Protein AF-A0A7S1E5Q8-F1 (afdb_monomer_lite)

Secondary structure (DSSP, 8-state):
-EEEEETTEEEEETT---TT----EEE----SSHHHHHHHHHHHSSSS---SSGGG--HHHHHHHHHHGGGEEEEES-TT-SSEEEEEEEETT-S--EEEEEETT--EEEE-

Sequence (112 aa):
RWDVKCVGETTALGCMQLNQVSAMTEIKLNLEDDEAWMEMMMGFGDLVPAHPTLAGISHEDWKKAREIRSTFRAFDLDSSCLSGKVALLYCHGASNPQVWFQDLSCKWYFLC

Radius of gyration: 14.54 Å; chains: 1; bounding box: 40×21×37 Å

InterPro domains:
  IPR039231 Tubulin polyglutamylase complex subunit 2 [PTHR31854] (2-112)

Structure (mmCIF, N/CA/C/O backbone):
data_AF-A0A7S1E5Q8-F1
#
_entry.id   AF-A0A7S1E5Q8-F1
#
loop_
_atom_site.group_PDB
_atom_site.id
_atom_site.type_symbol
_atom_site.label_atom_id
_atom_site.label_alt_id
_atom_site.label_comp_id
_atom_site.label_asym_id
_atom_site.label_entity_id
_atom_site.label_seq_id
_atom_site.pdbx_PDB_ins_code
_atom_site.Cartn_x
_atom_site.Cartn_y
_atom_site.Cartn_z
_atom_site.occupancy
_atom_site.B_iso_or_equiv
_atom_site.auth_seq_id
_atom_site.auth_comp_id
_atom_site.auth_asym_id
_atom_site.auth_atom_id
_atom_site.pdbx_PDB_model_num
ATOM 1 N N . ARG A 1 1 ? -22.422 -7.591 7.405 1.00 50.62 1 ARG A N 1
ATOM 2 C CA . ARG A 1 1 ? -21.655 -7.579 6.139 1.00 50.62 1 ARG A CA 1
ATOM 3 C C . ARG A 1 1 ? -21.012 -6.207 6.076 1.00 50.62 1 ARG A C 1
ATOM 5 O O . ARG A 1 1 ? -21.743 -5.243 6.256 1.00 50.62 1 ARG A O 1
ATOM 12 N N . TRP A 1 2 ? -19.686 -6.138 6.024 1.00 54.03 2 TRP A N 1
ATOM 13 C CA . TRP A 1 2 ? -18.974 -4.863 5.970 1.00 54.03 2 TRP A CA 1
ATOM 14 C C . TRP A 1 2 ? -18.746 -4.519 4.506 1.00 54.03 2 TRP A C 1
ATOM 16 O O . TRP A 1 2 ? -18.150 -5.307 3.773 1.00 54.03 2 TRP A O 1
ATOM 26 N N . ASP A 1 3 ? -19.261 -3.368 4.096 1.00 58.84 3 ASP A N 1
ATOM 27 C CA . ASP A 1 3 ? -19.154 -2.871 2.733 1.00 58.84 3 ASP A CA 1
ATOM 28 C C . ASP A 1 3 ? -18.398 -1.538 2.773 1.00 58.84 3 ASP A C 1
ATOM 30 O O . ASP A 1 3 ? -18.757 -0.642 3.541 1.00 58.84 3 ASP A O 1
ATOM 34 N N . VAL A 1 4 ? -17.350 -1.397 1.962 1.00 59.69 4 VAL A N 1
ATOM 35 C CA . VAL A 1 4 ? -16.629 -0.127 1.810 1.00 59.69 4 VAL A CA 1
ATOM 36 C C . VAL A 1 4 ? -17.202 0.617 0.621 1.00 59.69 4 VAL A C 1
ATOM 38 O O . VAL A 1 4 ? -17.285 0.070 -0.478 1.00 59.69 4 VAL A O 1
ATOM 41 N N . LYS A 1 5 ? -17.585 1.877 0.848 1.00 55.72 5 LYS A N 1
ATOM 42 C CA . LYS A 1 5 ? -17.990 2.800 -0.212 1.00 55.72 5 LYS A CA 1
ATOM 43 C C . LYS A 1 5 ? -16.808 3.675 -0.597 1.00 55.72 5 LYS A C 1
ATOM 45 O O . LYS A 1 5 ? -16.369 4.488 0.210 1.00 55.72 5 LYS A O 1
ATOM 50 N N . CYS A 1 6 ? -16.319 3.539 -1.823 1.00 51.66 6 CYS A N 1
ATOM 51 C CA . CYS A 1 6 ? -15.249 4.377 -2.352 1.00 51.66 6 CYS A CA 1
ATOM 52 C C . CYS A 1 6 ? -15.617 4.837 -3.764 1.00 51.66 6 CYS A C 1
ATOM 54 O O . CYS A 1 6 ? -15.950 4.018 -4.611 1.00 51.66 6 CYS A O 1
ATOM 56 N N . VAL A 1 7 ? -15.595 6.152 -4.011 1.00 64.62 7 VAL A N 1
ATOM 57 C CA . VAL A 1 7 ? -15.840 6.751 -5.344 1.00 64.62 7 VAL A CA 1
ATOM 58 C C . VAL A 1 7 ? -17.152 6.269 -6.005 1.00 64.62 7 VAL A C 1
ATOM 60 O O . VAL A 1 7 ? -17.234 6.065 -7.207 1.00 64.62 7 VAL A O 1
ATOM 63 N N . GLY A 1 8 ? -18.209 6.074 -5.211 1.00 70.00 8 GLY A N 1
ATOM 64 C CA . GLY A 1 8 ? -19.516 5.616 -5.707 1.00 70.00 8 GLY A CA 1
ATOM 65 C C . GLY A 1 8 ? -19.639 4.103 -5.918 1.00 70.00 8 GLY A C 1
ATOM 66 O O . GLY A 1 8 ? -20.746 3.615 -6.137 1.00 70.00 8 GLY A O 1
ATOM 67 N N . GLU A 1 9 ? -18.553 3.349 -5.770 1.00 61.00 9 GLU A N 1
ATOM 68 C CA . GLU A 1 9 ? -18.558 1.888 -5.784 1.00 61.00 9 GLU A CA 1
ATOM 69 C C . GLU A 1 9 ? -18.681 1.334 -4.363 1.00 61.00 9 GLU A C 1
ATOM 71 O O . GLU A 1 9 ? -18.231 1.948 -3.392 1.00 61.00 9 GLU A O 1
ATOM 76 N N . THR A 1 10 ? -19.330 0.176 -4.229 1.00 58.25 10 THR A N 1
ATOM 77 C CA . THR A 1 10 ? -19.479 -0.537 -2.953 1.00 58.25 10 THR A CA 1
ATOM 78 C C . THR A 1 10 ? -18.834 -1.911 -3.077 1.00 58.25 10 THR A C 1
ATOM 80 O O . THR A 1 10 ? -19.318 -2.748 -3.837 1.00 58.25 10 THR A O 1
ATOM 83 N N . THR A 1 11 ? -17.775 -2.152 -2.308 1.00 59.28 11 THR A N 1
ATOM 84 C CA . THR A 1 11 ? -17.045 -3.425 -2.303 1.00 59.28 11 THR A CA 1
ATOM 85 C C . THR A 1 11 ? -17.289 -4.148 -0.987 1.00 59.28 11 THR A C 1
ATOM 87 O O . THR A 1 11 ? -17.033 -3.602 0.088 1.00 59.28 11 THR A O 1
ATOM 90 N N . ALA A 1 12 ? -17.784 -5.384 -1.065 1.00 58.38 12 ALA A N 1
ATOM 91 C CA . ALA A 1 12 ? -17.968 -6.226 0.109 1.00 58.38 12 ALA A CA 1
ATOM 92 C C . ALA A 1 12 ? -16.606 -6.735 0.595 1.00 58.38 12 ALA A C 1
ATOM 94 O O . ALA A 1 12 ? -15.953 -7.522 -0.091 1.00 58.38 12 ALA A O 1
ATOM 95 N N . LEU A 1 13 ? -16.200 -6.333 1.796 1.00 58.94 13 LEU A N 1
ATOM 96 C CA . LEU A 1 13 ? -15.036 -6.906 2.463 1.00 58.94 13 LEU A CA 1
ATOM 97 C C . LEU A 1 13 ? -15.488 -8.192 3.164 1.00 58.94 13 LEU A C 1
ATOM 99 O O . LEU A 1 13 ? -15.981 -8.185 4.296 1.00 58.94 13 LEU A O 1
ATOM 103 N N . GLY A 1 14 ? -15.418 -9.308 2.436 1.00 46.72 14 GLY A N 1
ATOM 104 C CA . GLY A 1 14 ? -15.752 -10.631 2.960 1.00 46.72 14 GLY A CA 1
ATOM 105 C C . GLY A 1 14 ? -14.943 -10.964 4.219 1.00 46.72 14 GLY A C 1
ATOM 106 O O . GLY A 1 14 ? -13.739 -10.750 4.263 1.00 46.72 14 GLY A O 1
ATOM 107 N N . CYS A 1 15 ? -15.618 -11.493 5.244 1.00 46.75 15 CYS A N 1
ATOM 108 C CA . CYS A 1 15 ? -15.027 -12.076 6.458 1.00 46.75 15 CYS A CA 1
ATOM 109 C C . CYS A 1 15 ? -14.159 -11.172 7.359 1.00 46.75 15 CYS A C 1
ATOM 111 O O . CYS A 1 15 ? -13.424 -11.697 8.193 1.00 46.75 15 CYS A O 1
ATOM 113 N N . MET A 1 16 ? -14.304 -9.842 7.327 1.00 52.22 16 MET A N 1
ATOM 114 C CA . MET A 1 16 ? -13.769 -8.996 8.408 1.00 52.22 16 MET A CA 1
ATOM 115 C C . MET A 1 16 ? -14.657 -9.066 9.657 1.00 52.22 16 MET A C 1
ATOM 117 O O . MET A 1 16 ? -15.371 -8.134 10.018 1.00 52.22 16 MET A O 1
ATOM 121 N N . GLN A 1 17 ? -14.629 -10.216 10.319 1.00 47.94 17 GLN A N 1
ATOM 122 C CA . GLN A 1 17 ? -15.033 -10.369 11.714 1.00 47.94 17 GLN A CA 1
ATOM 123 C C . GLN A 1 17 ? -13.783 -10.259 12.606 1.00 47.94 17 GLN A C 1
ATOM 125 O O . GLN A 1 17 ? -13.640 -10.969 13.595 1.00 47.94 17 GLN A O 1
ATOM 130 N N . LEU A 1 18 ? -12.839 -9.396 12.212 1.00 49.84 18 LEU A N 1
ATOM 131 C CA . LEU A 1 18 ? -11.642 -9.088 12.981 1.00 49.84 18 LEU A CA 1
ATOM 132 C C . LEU A 1 18 ? -12.052 -8.146 14.115 1.00 49.84 18 LEU A C 1
ATOM 134 O O . LEU A 1 18 ? -12.479 -7.018 13.883 1.00 49.84 18 LEU A O 1
ATOM 138 N N . ASN A 1 19 ? -12.026 -8.691 15.330 1.00 47.19 19 ASN A N 1
ATOM 139 C CA . ASN A 1 19 ? -12.001 -8.027 16.633 1.00 47.19 19 ASN A CA 1
ATOM 140 C C . ASN A 1 19 ? -12.219 -6.504 16.620 1.00 47.19 19 ASN A C 1
ATOM 142 O O . ASN A 1 19 ? -11.271 -5.739 16.733 1.00 47.19 19 ASN A O 1
ATOM 146 N N . GLN A 1 20 ? -13.481 -6.072 16.588 1.00 50.19 20 GLN A N 1
ATOM 147 C CA . GLN A 1 20 ? -13.851 -4.677 16.850 1.00 50.19 20 GLN A CA 1
ATOM 148 C C . GLN A 1 20 ? -13.356 -3.634 15.832 1.00 50.19 20 GLN A C 1
ATOM 150 O O . GLN A 1 20 ? -13.252 -2.464 16.195 1.00 50.19 20 GLN A O 1
ATOM 155 N N . VAL A 1 21 ? -13.144 -3.985 14.556 1.00 55.22 21 VAL A N 1
ATOM 156 C CA . VAL A 1 21 ? -13.061 -2.966 13.487 1.00 55.22 21 VAL A CA 1
ATOM 157 C C . VAL A 1 21 ? -14.441 -2.303 13.347 1.00 55.22 21 VAL A C 1
ATOM 159 O O . VAL A 1 21 ? -15.246 -2.662 12.495 1.00 55.22 21 VAL A O 1
ATOM 162 N N . SER A 1 22 ? -14.777 -1.389 14.259 1.00 50.03 22 SER A N 1
ATOM 163 C CA . SER A 1 22 ? -16.079 -0.718 14.327 1.00 50.03 22 SER A CA 1
ATOM 164 C C . SER A 1 22 ? -16.174 0.449 13.348 1.00 50.03 22 SER A C 1
ATOM 166 O O . SER A 1 22 ? -17.276 0.885 13.022 1.00 50.03 22 SER A O 1
ATOM 168 N N . ALA A 1 23 ? -15.028 0.948 12.878 1.00 59.75 23 ALA A N 1
ATOM 169 C CA . ALA A 1 23 ? -14.925 1.985 11.866 1.00 59.75 23 ALA A CA 1
ATOM 170 C C . ALA A 1 23 ? -13.564 1.887 11.166 1.00 59.75 23 ALA A C 1
ATOM 172 O O . ALA A 1 23 ? -12.530 2.170 11.765 1.00 59.75 23 ALA A O 1
ATOM 173 N N . MET A 1 24 ? -13.565 1.512 9.888 1.00 72.19 24 MET A N 1
ATOM 174 C CA . MET A 1 24 ? -12.389 1.704 9.044 1.00 72.19 24 MET A CA 1
ATOM 175 C C . MET A 1 24 ? -12.253 3.191 8.739 1.00 72.19 24 MET A C 1
ATOM 177 O O . MET A 1 24 ? -13.181 3.799 8.203 1.00 72.19 24 MET A O 1
ATOM 181 N N . THR A 1 25 ? -11.105 3.771 9.066 1.00 83.00 25 THR A N 1
ATOM 182 C CA . THR A 1 25 ? -10.800 5.159 8.713 1.00 83.00 25 THR A CA 1
ATOM 183 C C . THR A 1 25 ? -9.797 5.153 7.576 1.00 83.00 25 THR A C 1
ATOM 185 O O . THR A 1 25 ? -8.749 4.515 7.679 1.00 83.00 25 THR A O 1
ATOM 188 N N . GLU A 1 26 ? -10.122 5.844 6.485 1.00 86.25 26 GLU A N 1
ATOM 189 C CA . GLU A 1 26 ? -9.164 6.044 5.402 1.00 86.25 26 GLU A CA 1
ATOM 190 C C . GLU A 1 26 ? -7.977 6.864 5.919 1.00 86.25 26 GLU A C 1
ATOM 192 O O . GLU A 1 26 ? -8.145 7.916 6.542 1.00 86.25 26 GLU A O 1
ATOM 197 N N . ILE A 1 27 ? -6.770 6.377 5.658 1.00 87.31 27 ILE A N 1
ATOM 198 C CA . ILE A 1 27 ? -5.518 7.041 5.997 1.00 87.31 27 ILE A CA 1
ATOM 199 C C . ILE A 1 27 ? -4.770 7.400 4.720 1.00 87.31 27 ILE A C 1
ATOM 201 O O . ILE A 1 27 ? -4.814 6.690 3.713 1.00 87.31 27 ILE A O 1
ATOM 205 N N . LYS A 1 28 ? -4.034 8.511 4.763 1.00 84.31 28 LYS A N 1
ATOM 206 C CA . LYS A 1 28 ? -3.097 8.833 3.690 1.00 84.31 28 LYS A CA 1
ATOM 207 C C . LYS A 1 28 ? -1.923 7.866 3.760 1.00 84.31 28 LYS A C 1
ATOM 209 O O . LYS A 1 28 ? -1.293 7.748 4.809 1.00 84.31 28 LYS A O 1
ATOM 214 N N . LEU A 1 29 ? -1.608 7.228 2.635 1.00 81.12 29 LEU A N 1
ATOM 215 C CA . LEU A 1 29 ? -0.361 6.489 2.484 1.00 81.12 29 LEU A CA 1
ATOM 216 C C . LEU A 1 29 ? 0.802 7.470 2.591 1.00 81.12 29 LEU A C 1
ATOM 218 O O . LEU A 1 29 ? 1.015 8.298 1.702 1.00 81.12 29 LEU A O 1
ATOM 222 N N . ASN A 1 30 ? 1.534 7.384 3.697 1.00 75.62 30 ASN A N 1
ATOM 223 C CA . ASN A 1 30 ? 2.811 8.056 3.814 1.00 75.62 30 ASN A CA 1
ATOM 224 C C . ASN A 1 30 ? 3.865 7.144 3.189 1.00 75.62 30 ASN A C 1
ATOM 226 O O . ASN A 1 30 ? 4.089 6.038 3.675 1.00 75.62 30 ASN A O 1
ATOM 230 N N . LEU A 1 31 ? 4.444 7.578 2.080 1.00 72.44 31 LEU A N 1
ATOM 231 C CA . LEU A 1 31 ? 5.519 6.870 1.394 1.00 72.44 31 LEU A CA 1
ATOM 232 C C . LEU A 1 31 ? 6.647 7.881 1.283 1.00 72.44 31 LEU A C 1
ATOM 234 O O . LEU A 1 31 ? 6.439 8.945 0.687 1.00 72.44 31 LEU A O 1
ATOM 238 N N . GLU A 1 32 ? 7.771 7.569 1.923 1.00 69.50 32 GLU A N 1
ATOM 239 C CA . GLU A 1 32 ? 8.895 8.4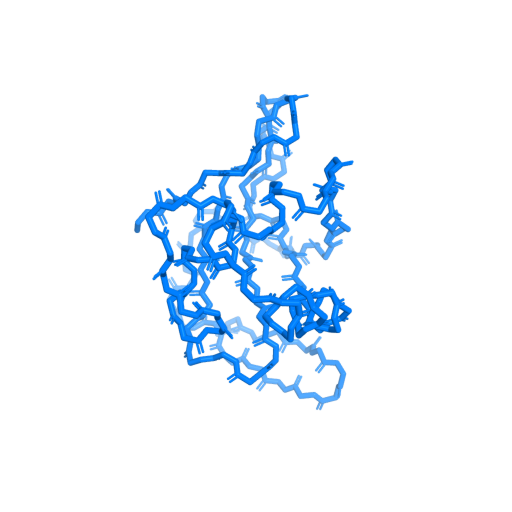95 2.084 1.00 69.50 32 GLU A CA 1
ATOM 240 C C . GLU A 1 32 ? 9.499 8.892 0.736 1.00 69.50 32 GLU A C 1
ATOM 242 O O . GLU A 1 32 ? 9.850 10.056 0.540 1.00 69.50 32 GLU A O 1
ATOM 247 N N . ASP A 1 33 ? 9.533 7.958 -0.217 1.00 82.12 33 ASP A N 1
ATOM 248 C CA . ASP A 1 33 ? 10.072 8.172 -1.552 1.00 82.12 33 ASP A CA 1
ATOM 249 C C . ASP A 1 33 ? 9.437 7.244 -2.607 1.00 82.12 33 ASP A C 1
ATOM 251 O O . ASP A 1 33 ? 8.525 6.450 -2.342 1.00 82.12 33 ASP A O 1
ATOM 255 N N . ASP A 1 34 ? 9.888 7.418 -3.848 1.00 86.00 34 ASP A N 1
ATOM 256 C CA . ASP A 1 34 ? 9.462 6.627 -4.998 1.00 86.00 34 ASP A CA 1
ATOM 257 C C . ASP A 1 34 ? 9.998 5.177 -4.942 1.00 86.00 34 ASP A C 1
ATOM 259 O O . ASP A 1 34 ? 9.336 4.270 -5.446 1.00 86.00 34 ASP A O 1
ATOM 263 N N . GLU A 1 35 ? 11.148 4.926 -4.310 1.00 87.69 35 GLU A N 1
ATOM 264 C CA . GLU A 1 35 ? 11.761 3.593 -4.200 1.00 87.69 35 GLU A CA 1
ATOM 265 C C . GLU A 1 35 ? 10.943 2.670 -3.299 1.00 87.69 35 GLU A C 1
ATOM 267 O O . GLU A 1 35 ? 10.517 1.605 -3.749 1.00 87.69 35 GLU A O 1
ATOM 272 N N . ALA A 1 36 ? 10.608 3.115 -2.089 1.00 84.06 36 ALA A N 1
ATOM 273 C CA . ALA A 1 36 ? 9.744 2.384 -1.165 1.00 84.06 36 ALA A CA 1
ATOM 274 C C . ALA A 1 36 ? 8.364 2.099 -1.780 1.00 84.06 36 ALA A C 1
ATOM 276 O O . ALA A 1 36 ? 7.779 1.031 -1.586 1.00 84.06 36 ALA A O 1
ATOM 277 N N . TRP A 1 37 ? 7.841 3.047 -2.564 1.00 86.19 37 TRP A N 1
ATOM 278 C CA . TRP A 1 37 ? 6.604 2.853 -3.315 1.00 86.19 37 TRP A CA 1
ATOM 279 C C . TRP A 1 37 ? 6.730 1.750 -4.372 1.00 86.19 37 TRP A C 1
ATOM 281 O O . TRP A 1 37 ? 5.847 0.900 -4.489 1.00 86.19 37 TRP A O 1
ATOM 291 N N . MET A 1 38 ? 7.823 1.743 -5.132 1.00 87.75 38 MET A N 1
ATOM 292 C CA . MET A 1 38 ? 8.075 0.735 -6.156 1.00 87.75 38 MET A CA 1
ATOM 293 C C . MET A 1 38 ? 8.267 -0.660 -5.554 1.00 87.75 38 MET A C 1
ATOM 295 O O . MET A 1 38 ? 7.712 -1.632 -6.066 1.00 87.75 38 MET A O 1
ATOM 299 N N . GLU A 1 39 ? 8.988 -0.767 -4.437 1.00 85.62 39 GLU A N 1
ATOM 300 C CA . GLU A 1 39 ? 9.134 -2.020 -3.690 1.00 85.62 39 GLU A CA 1
ATOM 301 C C . GLU A 1 39 ? 7.781 -2.569 -3.238 1.00 85.62 39 GLU A C 1
ATOM 303 O O . GLU A 1 39 ? 7.472 -3.741 -3.474 1.00 85.62 39 GLU A O 1
ATOM 308 N N . MET A 1 40 ? 6.928 -1.707 -2.679 1.00 83.94 40 MET A N 1
ATOM 309 C CA . MET A 1 40 ? 5.562 -2.082 -2.324 1.00 83.94 40 MET A CA 1
ATOM 310 C C . MET A 1 40 ? 4.783 -2.563 -3.555 1.00 83.94 40 MET A C 1
ATOM 312 O O . MET A 1 40 ? 4.078 -3.568 -3.489 1.00 83.94 40 MET A O 1
ATOM 316 N N . MET A 1 41 ? 4.940 -1.892 -4.701 1.00 84.31 41 MET A N 1
ATOM 317 C CA . MET A 1 41 ? 4.235 -2.249 -5.932 1.00 84.31 41 MET A CA 1
ATOM 318 C C . MET A 1 41 ? 4.635 -3.600 -6.509 1.00 84.31 41 MET A C 1
ATOM 320 O O . MET A 1 41 ? 3.764 -4.340 -6.971 1.00 84.31 41 MET A O 1
ATOM 324 N N . MET A 1 42 ? 5.915 -3.953 -6.430 1.00 81.94 42 MET A N 1
ATOM 325 C CA . MET A 1 42 ? 6.385 -5.287 -6.799 1.00 81.94 42 MET A CA 1
ATOM 326 C C . MET A 1 42 ? 5.791 -6.370 -5.885 1.00 81.94 42 MET A C 1
ATOM 328 O O . MET A 1 42 ? 5.522 -7.475 -6.349 1.00 81.94 42 MET A O 1
ATOM 332 N N . GLY A 1 43 ? 5.503 -6.044 -4.618 1.00 77.31 43 GLY A N 1
ATOM 333 C CA . GLY A 1 43 ? 4.787 -6.925 -3.688 1.00 77.31 43 GLY A CA 1
ATOM 334 C C . GLY A 1 43 ? 3.321 -7.188 -4.064 1.00 77.31 43 GLY A C 1
ATOM 335 O O . GLY A 1 43 ? 2.778 -8.239 -3.725 1.00 77.31 43 GLY A O 1
ATOM 336 N N . PHE A 1 44 ? 2.681 -6.282 -4.814 1.00 76.31 44 PHE A N 1
ATOM 337 C CA . PHE A 1 44 ? 1.327 -6.498 -5.338 1.00 76.31 44 PHE A CA 1
ATOM 338 C C . PHE A 1 44 ? 1.288 -7.450 -6.542 1.00 76.31 44 PHE A C 1
ATOM 340 O O . PHE A 1 44 ? 0.225 -8.001 -6.815 1.00 76.31 44 PHE A O 1
ATOM 347 N N . GLY A 1 45 ? 2.412 -7.661 -7.243 1.00 69.56 45 GLY A N 1
ATOM 348 C CA . GLY A 1 45 ? 2.604 -8.643 -8.325 1.00 69.56 45 GLY A CA 1
ATOM 349 C C . GLY A 1 45 ? 1.841 -8.374 -9.632 1.00 69.56 45 GLY A C 1
ATOM 350 O O . GLY A 1 45 ? 2.400 -8.518 -10.716 1.00 69.56 45 GLY A O 1
ATOM 351 N N . ASP A 1 46 ? 0.587 -7.933 -9.537 1.00 75.25 46 ASP A N 1
ATOM 352 C CA . ASP A 1 46 ? -0.326 -7.728 -10.667 1.00 75.25 46 ASP A CA 1
ATOM 353 C C . ASP A 1 46 ? -0.211 -6.314 -11.273 1.00 75.25 46 ASP A C 1
ATOM 355 O O . ASP A 1 46 ? -0.644 -6.061 -12.399 1.00 75.25 46 ASP A O 1
ATOM 359 N N . LEU A 1 47 ? 0.355 -5.361 -10.524 1.00 78.50 47 LEU A N 1
ATOM 360 C CA . LEU A 1 47 ? 0.351 -3.938 -10.884 1.00 78.50 47 LEU A CA 1
ATOM 361 C C . LEU A 1 47 ? 1.641 -3.504 -11.586 1.00 78.50 47 LEU A C 1
ATOM 363 O O . LEU A 1 47 ? 1.590 -2.796 -12.602 1.00 78.50 47 LEU A O 1
ATOM 367 N N . VAL A 1 48 ? 2.781 -3.973 -11.083 1.00 81.50 48 VAL A N 1
ATOM 368 C CA . VAL A 1 48 ? 4.110 -3.797 -11.674 1.00 81.50 48 VAL A CA 1
ATOM 369 C C . VAL A 1 48 ? 4.814 -5.157 -11.646 1.00 81.50 48 VAL A C 1
ATOM 371 O O . VAL A 1 48 ? 4.746 -5.830 -10.615 1.00 81.50 48 VAL A O 1
ATOM 374 N N . PRO A 1 49 ? 5.470 -5.586 -12.741 1.00 81.31 49 PRO A N 1
ATOM 375 C CA . PRO A 1 49 ? 6.239 -6.825 -12.747 1.00 81.31 49 PRO A CA 1
ATOM 376 C C . PRO A 1 49 ? 7.294 -6.837 -11.638 1.00 81.31 49 PRO A C 1
ATOM 378 O O . PRO A 1 49 ? 7.919 -5.816 -11.355 1.00 81.31 49 PRO A O 1
ATOM 381 N N . ALA A 1 50 ? 7.529 -8.002 -11.038 1.00 81.62 50 ALA A N 1
ATOM 382 C CA . ALA A 1 50 ? 8.617 -8.159 -10.085 1.00 81.62 50 ALA A CA 1
ATOM 383 C C . ALA A 1 50 ? 9.971 -7.972 -10.788 1.00 81.62 50 ALA A C 1
ATOM 385 O O . ALA A 1 50 ? 10.264 -8.646 -11.779 1.00 81.62 50 ALA A O 1
ATOM 386 N N . HIS A 1 51 ? 10.809 -7.091 -10.244 1.00 81.88 51 HIS A N 1
ATOM 387 C CA . HIS A 1 51 ? 12.183 -6.882 -10.691 1.00 81.88 51 HIS A CA 1
ATOM 388 C C . HIS A 1 51 ? 13.162 -7.308 -9.589 1.00 81.88 51 HIS A C 1
ATOM 390 O O . HIS A 1 51 ? 12.881 -7.111 -8.409 1.00 81.88 51 HIS A O 1
ATOM 396 N N . PRO A 1 52 ? 14.325 -7.888 -9.937 1.00 82.25 52 PRO A N 1
ATOM 397 C CA . PRO A 1 52 ? 15.301 -8.335 -8.943 1.00 82.25 52 PRO A CA 1
ATOM 398 C C . PRO A 1 52 ? 15.996 -7.171 -8.223 1.00 82.25 52 PRO A C 1
ATOM 400 O O . PRO A 1 52 ? 16.477 -7.344 -7.106 1.00 82.25 52 PRO A O 1
ATOM 403 N N . THR A 1 53 ? 16.080 -6.000 -8.861 1.00 86.00 53 THR A N 1
ATOM 404 C CA . THR A 1 53 ? 16.641 -4.769 -8.292 1.00 86.00 53 THR A CA 1
ATOM 405 C C . THR A 1 53 ? 15.924 -3.548 -8.868 1.00 86.00 53 THR A C 1
ATOM 407 O O . THR A 1 53 ? 15.421 -3.591 -9.992 1.00 86.00 53 THR A O 1
ATOM 410 N N . LEU A 1 54 ? 15.949 -2.425 -8.141 1.00 86.12 54 LEU A N 1
ATOM 411 C CA . LEU A 1 54 ? 15.380 -1.152 -8.606 1.00 86.12 54 LEU A CA 1
ATOM 412 C C . LEU A 1 54 ? 16.046 -0.622 -9.890 1.00 86.12 54 LEU A C 1
ATOM 414 O O . LEU A 1 54 ? 15.399 0.027 -10.707 1.00 86.12 54 LEU A O 1
ATOM 418 N N . ALA A 1 55 ? 17.328 -0.9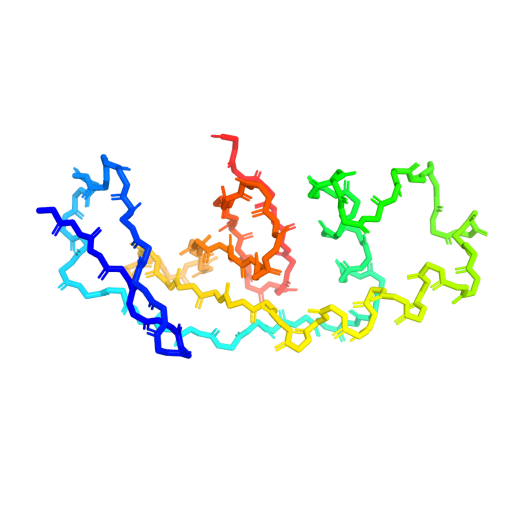38 -10.103 1.00 88.25 55 ALA A N 1
ATOM 419 C CA . ALA A 1 55 ? 18.078 -0.517 -11.288 1.00 88.25 55 ALA A CA 1
ATOM 420 C C . ALA A 1 55 ? 17.606 -1.196 -12.589 1.00 88.25 55 ALA A C 1
ATOM 422 O O . ALA A 1 55 ? 17.895 -0.696 -13.674 1.00 88.25 55 ALA A O 1
ATOM 423 N N . GLY A 1 56 ? 16.903 -2.330 -12.491 1.00 86.31 56 GLY A N 1
ATOM 424 C CA . GLY A 1 56 ? 16.343 -3.044 -13.643 1.00 86.31 56 GLY A CA 1
ATOM 425 C C . GLY A 1 56 ? 14.998 -2.499 -14.128 1.00 86.31 56 GLY A C 1
ATOM 426 O O . GLY A 1 56 ? 14.494 -2.954 -15.153 1.00 86.31 56 GLY A O 1
ATOM 427 N N . ILE A 1 57 ? 14.416 -1.540 -13.406 1.00 88.94 57 ILE A N 1
ATOM 428 C CA . ILE A 1 57 ? 13.053 -1.067 -13.642 1.00 88.94 57 ILE A CA 1
ATOM 429 C C . ILE A 1 57 ? 13.038 -0.045 -14.778 1.00 88.94 57 ILE A C 1
ATOM 431 O O . ILE A 1 57 ? 13.773 0.946 -14.760 1.00 88.94 57 ILE A O 1
ATOM 435 N N . SER A 1 58 ? 12.172 -0.279 -15.765 1.00 90.81 58 SER A N 1
ATOM 436 C CA . SER A 1 58 ? 12.023 0.608 -16.919 1.00 90.81 58 SER A CA 1
ATOM 437 C C . SER A 1 58 ? 11.471 1.982 -16.518 1.00 90.81 58 SER A C 1
ATOM 439 O O . SER A 1 58 ? 10.778 2.134 -15.508 1.00 90.81 58 SER A O 1
ATOM 441 N N . HIS A 1 59 ? 11.748 3.010 -17.323 1.00 90.81 59 HIS A N 1
ATOM 442 C CA . HIS A 1 59 ? 11.182 4.342 -17.088 1.00 90.81 59 HIS A CA 1
ATOM 443 C C . HIS A 1 59 ? 9.646 4.325 -17.172 1.00 90.81 59 HIS A C 1
ATOM 445 O O . HIS A 1 59 ? 8.961 5.033 -16.431 1.00 90.81 59 HIS A O 1
ATOM 451 N N . GLU A 1 60 ? 9.105 3.487 -18.052 1.00 90.62 60 GLU A N 1
ATOM 452 C CA . GLU A 1 60 ? 7.678 3.252 -18.225 1.00 90.62 60 GLU A CA 1
ATOM 453 C C . GLU A 1 60 ? 7.043 2.651 -16.965 1.00 90.62 60 GLU A C 1
ATOM 455 O O . GLU A 1 60 ? 6.001 3.141 -16.528 1.00 90.62 60 GLU A O 1
ATOM 460 N N . ASP A 1 61 ? 7.684 1.662 -16.334 1.00 89.31 61 ASP A N 1
ATOM 461 C CA . ASP A 1 61 ? 7.208 1.070 -15.076 1.00 89.31 61 ASP A CA 1
ATOM 462 C C . ASP A 1 61 ? 7.227 2.096 -13.937 1.00 89.31 61 ASP A C 1
ATOM 464 O O . ASP A 1 61 ? 6.255 2.216 -13.190 1.00 89.31 61 ASP A O 1
ATOM 468 N N . TRP A 1 62 ? 8.286 2.908 -13.845 1.00 89.56 62 TRP A N 1
ATOM 469 C CA . TRP A 1 62 ? 8.368 4.028 -12.901 1.00 89.56 62 TRP A CA 1
ATOM 470 C C . TRP A 1 62 ? 7.228 5.026 -13.076 1.00 89.56 62 TRP A C 1
ATOM 472 O O . TRP A 1 62 ? 6.610 5.467 -12.103 1.00 89.56 62 TRP A O 1
ATOM 482 N N . LYS A 1 63 ? 6.937 5.395 -14.323 1.00 90.12 63 LYS A N 1
ATOM 483 C CA . LYS A 1 63 ? 5.832 6.296 -14.642 1.00 90.12 63 LYS A CA 1
ATOM 484 C C . LYS A 1 63 ? 4.487 5.674 -14.258 1.00 90.12 63 LYS A C 1
ATOM 486 O O . LYS A 1 63 ? 3.699 6.328 -13.577 1.00 90.12 63 LYS A O 1
ATOM 491 N N . LYS A 1 64 ? 4.261 4.409 -14.618 1.00 87.25 64 LYS A N 1
ATOM 492 C CA . LYS A 1 64 ? 3.038 3.665 -14.290 1.00 87.25 64 LYS A CA 1
ATOM 493 C C . LYS A 1 64 ? 2.822 3.576 -12.779 1.00 87.25 64 LYS A C 1
ATOM 495 O O . LYS A 1 64 ? 1.726 3.860 -12.302 1.00 87.25 64 LYS A O 1
ATOM 500 N N . ALA A 1 65 ? 3.865 3.254 -12.015 1.00 87.25 65 ALA A N 1
ATOM 501 C CA . ALA A 1 65 ? 3.796 3.205 -10.559 1.00 87.25 65 ALA A CA 1
ATOM 502 C C . ALA A 1 65 ? 3.358 4.559 -9.975 1.00 87.25 65 ALA A C 1
ATOM 504 O O . ALA A 1 65 ? 2.479 4.600 -9.114 1.00 87.25 65 ALA A O 1
ATOM 505 N N . ARG A 1 66 ? 3.909 5.681 -10.457 1.00 88.31 66 ARG A N 1
ATOM 506 C CA . ARG A 1 66 ? 3.516 7.026 -9.991 1.00 88.31 66 ARG A CA 1
ATOM 507 C C . ARG A 1 66 ? 2.057 7.359 -10.296 1.00 88.31 66 ARG A C 1
ATOM 509 O O . ARG A 1 66 ? 1.389 7.955 -9.457 1.00 88.31 66 ARG A O 1
ATOM 516 N N . GLU A 1 67 ? 1.556 6.974 -11.466 1.00 86.81 67 GLU A N 1
ATOM 517 C CA . GLU A 1 67 ? 0.156 7.199 -11.851 1.00 86.81 67 GLU A CA 1
ATOM 518 C C . GLU A 1 67 ? -0.807 6.405 -10.949 1.00 86.81 67 GLU A C 1
ATOM 520 O O . GLU A 1 67 ? -1.775 6.963 -10.418 1.00 86.81 67 GLU A O 1
ATOM 525 N N . ILE A 1 68 ? -0.476 5.136 -10.681 1.00 85.00 68 ILE A N 1
ATOM 526 C CA . ILE A 1 68 ? -1.233 4.234 -9.796 1.00 85.00 68 ILE A CA 1
ATOM 527 C C . ILE A 1 68 ? -1.270 4.746 -8.348 1.00 85.00 68 ILE A C 1
ATOM 529 O O . ILE A 1 68 ? -2.234 4.506 -7.623 1.00 85.00 68 ILE A O 1
ATOM 533 N N . ARG A 1 69 ? -0.274 5.518 -7.901 1.00 86.12 69 ARG A N 1
ATOM 534 C CA . ARG A 1 69 ? -0.230 6.049 -6.525 1.00 86.12 69 ARG A CA 1
ATOM 535 C C . ARG A 1 69 ? -1.500 6.803 -6.131 1.00 86.12 69 ARG A C 1
ATOM 537 O O . ARG A 1 69 ? -1.938 6.724 -4.987 1.00 86.12 69 ARG A O 1
ATOM 544 N N . SER A 1 70 ? -2.128 7.495 -7.081 1.00 82.56 70 SER A N 1
ATOM 545 C CA . SER A 1 70 ? -3.371 8.246 -6.857 1.00 82.56 70 SER A CA 1
ATOM 546 C C . SER A 1 70 ? -4.626 7.370 -6.704 1.00 82.56 70 SER A C 1
ATOM 548 O O . SER A 1 70 ? -5.634 7.815 -6.139 1.00 82.56 70 SER A O 1
ATOM 550 N N . THR A 1 71 ? -4.578 6.120 -7.170 1.00 84.56 71 THR A N 1
ATOM 551 C CA . THR A 1 71 ? -5.700 5.168 -7.141 1.00 84.56 71 THR A CA 1
ATOM 552 C C . THR A 1 71 ? -5.663 4.246 -5.927 1.00 84.56 71 THR A C 1
ATOM 554 O O . THR A 1 71 ? -6.637 3.538 -5.668 1.00 84.56 71 THR A O 1
ATOM 557 N N . PHE A 1 72 ? -4.573 4.275 -5.160 1.00 85.81 72 PHE A N 1
ATOM 558 C CA . PHE A 1 72 ? -4.452 3.541 -3.910 1.00 85.81 72 PHE A CA 1
ATOM 559 C C . PHE A 1 72 ? -5.235 4.192 -2.774 1.00 85.81 72 PHE A C 1
ATOM 561 O O . PHE A 1 72 ? -5.314 5.416 -2.638 1.00 85.81 72 PHE A O 1
ATOM 568 N N . ARG A 1 73 ? -5.806 3.344 -1.930 1.00 85.94 73 ARG A N 1
ATOM 569 C CA . ARG A 1 73 ? -6.519 3.688 -0.707 1.00 85.94 73 ARG A CA 1
ATOM 570 C C . ARG A 1 73 ? -5.990 2.800 0.404 1.00 85.94 73 ARG A C 1
ATOM 572 O O . ARG A 1 73 ? -5.758 1.613 0.186 1.00 85.94 73 ARG A O 1
ATOM 579 N N . ALA A 1 74 ? -5.796 3.378 1.579 1.00 88.75 74 ALA A N 1
ATOM 580 C CA . ALA A 1 74 ? -5.383 2.649 2.764 1.00 88.75 74 ALA A CA 1
ATOM 581 C C . ALA A 1 74 ? -6.390 2.903 3.877 1.00 88.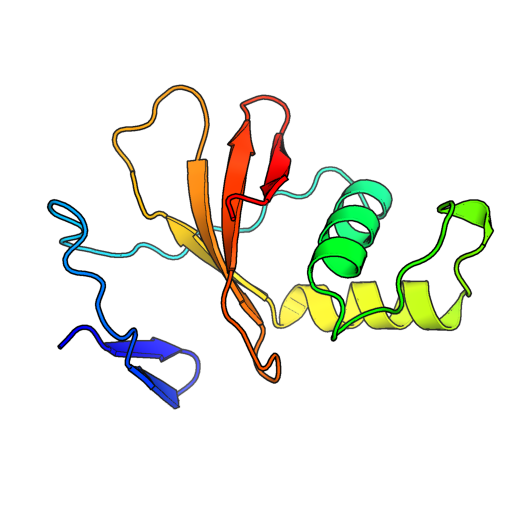75 74 ALA A C 1
ATOM 583 O O . ALA A 1 74 ? -6.825 4.035 4.077 1.00 88.75 74 ALA A O 1
ATOM 584 N N . PHE A 1 75 ? -6.758 1.854 4.597 1.00 87.25 75 PHE A N 1
ATOM 585 C CA . PHE A 1 75 ? -7.700 1.928 5.705 1.00 87.25 75 PHE A CA 1
ATOM 586 C C . PHE A 1 75 ? -7.044 1.361 6.950 1.00 87.25 75 PHE A C 1
ATOM 588 O O . PHE A 1 75 ? -6.581 0.225 6.919 1.00 87.25 75 PHE A O 1
ATOM 595 N N . ASP A 1 76 ? -7.014 2.136 8.030 1.00 87.25 76 ASP A N 1
ATOM 596 C CA . ASP A 1 76 ? -6.494 1.670 9.316 1.00 87.25 76 ASP A CA 1
ATOM 597 C C . ASP A 1 76 ? -7.381 0.535 9.851 1.00 87.25 76 ASP A C 1
ATOM 599 O O . ASP A 1 76 ? -8.609 0.673 9.914 1.00 87.25 76 ASP A O 1
ATOM 603 N N . LEU A 1 77 ? -6.759 -0.593 10.185 1.00 83.62 77 LEU A N 1
ATOM 604 C CA . LEU A 1 77 ? -7.415 -1.777 10.736 1.00 83.62 77 LEU A CA 1
ATOM 605 C C . LEU A 1 77 ? -7.260 -1.870 12.253 1.00 83.62 77 LEU A C 1
ATOM 607 O O . LEU A 1 77 ? -8.060 -2.549 12.891 1.00 83.62 77 LEU A O 1
ATOM 611 N N . ASP A 1 78 ? -6.255 -1.211 12.828 1.00 81.12 78 ASP A N 1
ATOM 612 C CA . ASP A 1 78 ? -5.982 -1.263 14.260 1.00 81.12 78 ASP A CA 1
ATOM 613 C C . ASP A 1 78 ? -5.413 0.068 14.753 1.00 81.12 78 ASP A C 1
ATOM 615 O O . ASP A 1 78 ? -4.202 0.268 14.879 1.00 81.12 78 ASP A O 1
ATOM 619 N N . SER A 1 79 ? -6.323 0.970 15.119 1.00 79.19 79 SER A N 1
ATOM 620 C CA . SER A 1 79 ? -5.969 2.259 15.709 1.00 79.19 79 SER A CA 1
ATOM 621 C C . SER A 1 79 ? -5.343 2.145 17.104 1.00 79.19 79 SER A C 1
ATOM 623 O O . SER A 1 79 ? -4.886 3.155 17.638 1.00 79.19 79 SER A O 1
ATOM 625 N N . SER A 1 80 ? -5.367 0.963 17.734 1.00 80.69 80 SER A N 1
ATOM 626 C CA . SER A 1 80 ? -4.731 0.736 19.036 1.00 80.69 80 SER A CA 1
ATOM 627 C C . SER A 1 80 ? -3.238 0.422 18.918 1.00 80.69 80 SER A C 1
ATOM 629 O O . SER A 1 80 ? -2.511 0.515 19.910 1.00 80.69 80 SER A O 1
ATOM 631 N N . CYS A 1 81 ? -2.752 0.114 17.710 1.00 81.25 81 CYS A N 1
ATOM 632 C CA . CYS A 1 81 ? -1.336 -0.088 17.450 1.00 81.25 81 CYS A CA 1
ATOM 633 C C . CYS A 1 81 ? -0.571 1.240 17.595 1.00 81.25 81 CYS A C 1
ATOM 635 O O . CYS A 1 81 ? -0.709 2.153 16.786 1.00 81.25 81 CYS A O 1
ATOM 637 N N . LEU A 1 82 ? 0.255 1.357 18.639 1.00 83.50 82 LEU A N 1
ATOM 638 C CA . LEU A 1 82 ? 1.060 2.562 1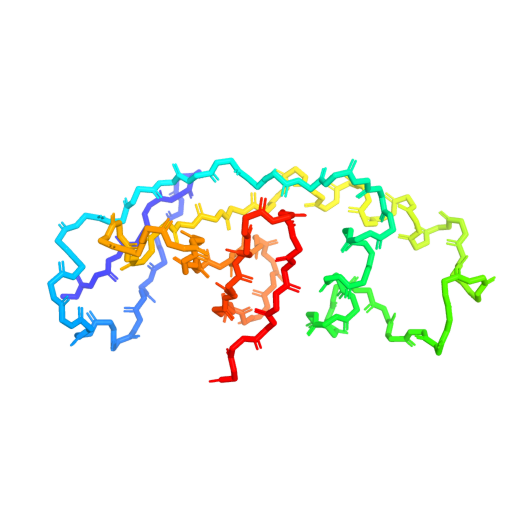8.899 1.00 83.50 82 LEU A CA 1
ATOM 639 C C . LEU A 1 82 ? 2.440 2.525 18.226 1.00 83.50 82 LEU A C 1
ATOM 641 O O . LEU A 1 82 ? 3.126 3.542 18.159 1.00 83.50 82 LEU A O 1
ATOM 645 N N . SER A 1 83 ? 2.862 1.353 17.752 1.00 86.75 83 SER A N 1
ATOM 646 C CA . SER A 1 83 ? 4.190 1.122 17.167 1.00 86.75 83 SER A CA 1
ATOM 647 C C . SER A 1 83 ? 4.187 1.135 15.637 1.00 86.75 83 SER A C 1
ATOM 649 O O . SER A 1 83 ? 5.148 0.680 15.021 1.00 86.75 83 SER A O 1
ATOM 651 N N . GLY A 1 84 ? 3.114 1.631 15.023 1.00 86.88 84 GLY A N 1
ATOM 652 C CA . GLY A 1 84 ? 2.945 1.630 13.579 1.00 86.88 84 GLY A CA 1
ATOM 653 C C . GLY A 1 84 ? 1.480 1.716 13.179 1.00 86.88 84 GLY A C 1
ATOM 654 O O . GLY A 1 84 ? 0.646 2.214 13.934 1.00 86.88 84 GLY A O 1
ATOM 655 N N . LYS A 1 85 ? 1.169 1.225 11.981 1.00 87.56 85 LYS A N 1
ATOM 656 C CA . LYS A 1 85 ? -0.193 1.122 11.457 1.00 87.56 85 LYS A CA 1
ATOM 657 C C . LYS A 1 85 ? -0.389 -0.199 10.742 1.00 87.56 85 LYS A C 1
ATOM 659 O O . LYS A 1 85 ? 0.393 -0.536 9.862 1.00 87.56 85 LYS A O 1
ATOM 664 N N . VAL A 1 86 ? -1.456 -0.916 11.067 1.00 87.81 86 VAL A N 1
ATOM 665 C CA . VAL A 1 86 ? -1.918 -2.046 10.255 1.00 87.81 86 VAL A CA 1
ATOM 666 C C . VAL A 1 86 ? -2.981 -1.502 9.318 1.00 87.81 86 VAL A C 1
ATOM 668 O O . VAL A 1 86 ? -3.989 -0.974 9.779 1.00 87.81 86 VAL A O 1
ATOM 671 N N . ALA A 1 87 ? -2.760 -1.596 8.012 1.00 88.25 87 ALA A N 1
ATOM 672 C CA . ALA A 1 87 ? -3.664 -1.033 7.027 1.00 88.25 87 ALA A CA 1
ATOM 673 C C . ALA A 1 87 ? -4.096 -2.063 5.984 1.00 88.25 87 ALA A C 1
ATOM 675 O O . ALA A 1 87 ? -3.294 -2.854 5.488 1.00 88.25 87 ALA A O 1
ATOM 676 N N . LEU A 1 88 ? -5.372 -2.006 5.608 1.00 87.94 88 LEU A N 1
ATOM 677 C CA . LEU A 1 88 ? -5.860 -2.621 4.383 1.00 87.94 88 LEU A CA 1
ATOM 678 C C . LEU A 1 88 ? -5.531 -1.686 3.224 1.00 87.94 88 LEU A C 1
ATOM 680 O O . LEU A 1 88 ? -6.058 -0.574 3.164 1.00 87.94 88 LEU A O 1
ATOM 684 N N . LEU A 1 89 ? -4.693 -2.143 2.302 1.00 87.38 89 LEU A N 1
ATOM 685 C CA . LEU A 1 89 ? -4.387 -1.444 1.065 1.00 87.38 89 LEU A CA 1
ATOM 686 C C . LEU A 1 89 ? -5.257 -1.995 -0.060 1.00 87.38 89 LEU A C 1
ATOM 688 O O . LEU A 1 89 ? -5.345 -3.201 -0.301 1.00 87.38 89 LEU A O 1
ATOM 692 N N . TYR A 1 90 ? -5.889 -1.071 -0.765 1.00 84.00 90 TYR A N 1
ATOM 693 C CA . TYR A 1 90 ? -6.757 -1.336 -1.894 1.00 84.00 90 TYR A CA 1
ATOM 694 C C . TYR A 1 90 ? -6.365 -0.431 -3.055 1.00 84.00 90 TYR A C 1
ATOM 696 O O . TYR A 1 90 ? -6.237 0.782 -2.894 1.00 84.00 90 TYR A O 1
ATOM 704 N N . CYS A 1 91 ? -6.230 -1.014 -4.240 1.00 82.25 91 CYS A N 1
ATOM 705 C CA . CYS A 1 91 ? -6.110 -0.272 -5.484 1.00 82.25 91 CYS A CA 1
ATOM 706 C C . CYS A 1 91 ? -7.313 -0.589 -6.357 1.00 82.25 91 CYS A C 1
ATOM 708 O O . CYS A 1 91 ? -7.600 -1.757 -6.620 1.00 82.25 91 CYS A O 1
ATOM 710 N N . HIS A 1 92 ? -7.991 0.447 -6.846 1.00 73.00 92 HIS A N 1
ATOM 711 C CA . HIS A 1 92 ? -9.032 0.258 -7.847 1.00 73.00 92 HIS A CA 1
ATOM 712 C C . HIS A 1 92 ? -8.431 -0.428 -9.090 1.00 73.00 92 HIS A C 1
ATOM 714 O O . HIS A 1 92 ? -7.404 0.013 -9.607 1.00 73.00 92 HIS A O 1
ATOM 720 N N . GLY A 1 93 ? -9.039 -1.536 -9.523 1.00 68.94 93 GLY A N 1
ATOM 721 C CA . GLY A 1 93 ? -8.557 -2.367 -10.633 1.00 68.94 93 GLY A CA 1
ATOM 722 C C . GLY A 1 93 ? -7.574 -3.486 -10.258 1.00 68.94 93 GLY A C 1
ATOM 723 O O . GLY A 1 93 ? -7.275 -4.313 -11.115 1.00 68.94 93 GLY A O 1
ATOM 724 N N . ALA A 1 94 ? -7.099 -3.561 -9.009 1.00 73.00 94 ALA A N 1
ATOM 725 C CA . ALA 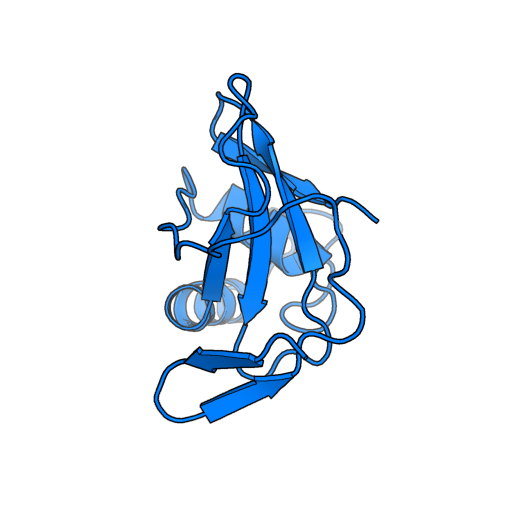A 1 94 ? -6.348 -4.723 -8.534 1.00 73.00 94 ALA A CA 1
ATOM 726 C C . ALA A 1 94 ? -7.301 -5.860 -8.140 1.00 73.00 94 ALA A C 1
ATOM 728 O O . ALA A 1 94 ? -8.337 -5.626 -7.516 1.00 73.00 94 ALA A O 1
ATOM 729 N N . SER A 1 95 ? -6.931 -7.098 -8.471 1.00 69.94 95 SER A N 1
ATOM 730 C CA . SER A 1 95 ? -7.704 -8.309 -8.158 1.00 69.94 95 SER A CA 1
ATOM 731 C C . SER A 1 95 ? -7.848 -8.544 -6.656 1.00 69.94 95 SER A C 1
ATOM 733 O O . SER A 1 95 ? -8.855 -9.091 -6.213 1.00 69.94 95 SER A O 1
ATOM 735 N N . ASN A 1 96 ? -6.834 -8.144 -5.883 1.00 75.88 96 ASN A N 1
ATOM 736 C CA . ASN A 1 96 ? -6.658 -8.590 -4.509 1.00 75.88 96 ASN A CA 1
ATOM 737 C C . ASN A 1 96 ? -6.342 -7.410 -3.574 1.00 75.88 96 ASN A C 1
ATOM 739 O O . ASN A 1 96 ? -5.260 -6.827 -3.681 1.00 75.88 96 ASN A O 1
ATOM 743 N N . PRO A 1 97 ? -7.244 -7.048 -2.643 1.00 79.38 97 PRO A N 1
ATOM 744 C CA . PRO A 1 97 ? -6.874 -6.190 -1.522 1.00 79.38 97 PRO A CA 1
ATOM 745 C C . PRO A 1 97 ? -5.860 -6.917 -0.624 1.00 79.38 97 PRO A C 1
ATOM 747 O O . PRO A 1 97 ? -5.933 -8.135 -0.464 1.00 79.38 97 PRO A O 1
ATOM 750 N N . GLN A 1 98 ? -4.922 -6.177 -0.036 1.00 83.88 98 GLN A N 1
ATOM 751 C CA . GLN A 1 98 ? -3.818 -6.734 0.755 1.00 83.88 98 GLN A CA 1
ATOM 752 C C . GLN A 1 98 ? -3.701 -6.035 2.109 1.00 83.88 98 GLN A C 1
ATOM 754 O O . GLN A 1 98 ? -3.989 -4.844 2.222 1.00 83.88 98 GLN A O 1
ATOM 759 N N . VAL A 1 99 ? -3.241 -6.752 3.134 1.00 86.00 99 VAL A N 1
ATOM 760 C CA . VAL A 1 99 ? -2.972 -6.174 4.456 1.00 86.00 99 VAL A CA 1
ATOM 761 C C . VAL A 1 99 ? -1.478 -5.910 4.595 1.00 86.00 99 VAL A C 1
ATOM 763 O O . VAL A 1 99 ? -0.646 -6.757 4.282 1.00 86.00 99 VAL A O 1
ATOM 766 N N . TRP A 1 100 ? -1.137 -4.715 5.059 1.00 88.62 100 TRP A N 1
ATOM 767 C CA . TRP A 1 100 ? 0.241 -4.286 5.252 1.00 88.62 100 TRP A CA 1
ATOM 768 C C . TRP A 1 100 ? 0.415 -3.643 6.626 1.00 88.62 100 TRP A C 1
ATOM 770 O O . TRP A 1 100 ? -0.524 -3.082 7.192 1.00 88.62 100 TRP A O 1
ATOM 780 N N . PHE A 1 101 ? 1.631 -3.697 7.155 1.00 88.38 101 PHE A N 1
ATOM 781 C CA . PHE A 1 101 ? 2.048 -2.976 8.350 1.00 88.38 101 PHE A CA 1
ATOM 782 C C . PHE A 1 101 ? 3.019 -1.861 7.975 1.00 88.38 101 PHE A C 1
ATOM 784 O O . PHE A 1 101 ? 3.988 -2.115 7.268 1.00 88.38 101 PHE A O 1
ATOM 791 N N . GLN A 1 102 ? 2.788 -0.650 8.468 1.00 88.31 102 GLN A N 1
ATOM 792 C CA . GLN A 1 102 ? 3.750 0.442 8.426 1.00 88.31 102 GLN A CA 1
ATOM 793 C C . GLN A 1 102 ? 4.389 0.615 9.800 1.00 88.31 102 GLN A C 1
ATOM 795 O O . GLN A 1 102 ? 3.670 0.814 10.778 1.00 88.31 102 GLN A O 1
ATOM 800 N N . ASP A 1 103 ? 5.717 0.591 9.885 1.00 87.81 103 ASP A N 1
ATOM 801 C CA . ASP A 1 103 ? 6.420 0.916 11.130 1.00 87.81 103 ASP A CA 1
ATOM 802 C C . ASP A 1 103 ? 6.573 2.438 11.342 1.00 87.81 103 ASP A C 1
ATOM 804 O O . ASP A 1 103 ? 6.185 3.264 10.514 1.00 87.81 103 ASP A O 1
ATOM 808 N N . LEU A 1 104 ? 7.161 2.839 12.474 1.00 85.88 104 LEU A N 1
ATOM 809 C CA . LEU A 1 104 ? 7.411 4.256 12.781 1.00 85.88 104 LEU A CA 1
ATOM 810 C C . LEU A 1 104 ? 8.466 4.920 11.874 1.00 85.88 104 LEU A C 1
ATOM 812 O O . LEU A 1 104 ? 8.589 6.142 11.900 1.00 85.88 104 LEU A O 1
ATOM 816 N N . SER A 1 105 ? 9.214 4.143 11.085 1.00 85.81 105 SER A N 1
ATOM 817 C CA . SER A 1 105 ? 10.120 4.633 10.035 1.00 85.81 105 SER A CA 1
ATOM 818 C C . SER A 1 105 ? 9.436 4.733 8.669 1.00 85.81 105 SER A C 1
ATOM 820 O O . SER A 1 105 ? 10.103 4.815 7.648 1.00 85.81 105 SER A O 1
ATOM 822 N N . CYS A 1 106 ? 8.101 4.684 8.643 1.00 82.19 106 CYS A N 1
ATOM 823 C CA . CYS A 1 106 ? 7.268 4.747 7.445 1.00 82.19 106 CYS A CA 1
ATOM 824 C C . CYS A 1 106 ? 7.503 3.621 6.422 1.00 82.19 106 CYS A C 1
ATOM 826 O O . CYS A 1 106 ? 6.964 3.695 5.312 1.00 82.19 106 CYS A O 1
ATOM 828 N N . LYS A 1 107 ? 8.223 2.556 6.792 1.00 83.12 107 LYS A N 1
ATOM 829 C CA . LYS A 1 107 ? 8.448 1.389 5.935 1.00 83.12 107 LYS A CA 1
ATOM 830 C C . LYS A 1 107 ? 7.258 0.449 5.986 1.00 83.12 107 LYS A C 1
ATOM 832 O O . LYS A 1 107 ? 6.713 0.200 7.060 1.00 83.12 107 LYS A O 1
ATOM 837 N N . TRP A 1 108 ? 6.879 -0.072 4.822 1.00 85.88 108 TRP A N 1
ATOM 838 C CA . TRP A 1 108 ? 5.727 -0.951 4.651 1.00 85.88 108 TRP A CA 1
ATOM 839 C C . TRP A 1 108 ? 6.158 -2.413 4.519 1.00 85.88 108 TRP A C 1
ATOM 841 O O . TRP A 1 108 ? 7.042 -2.744 3.734 1.00 85.88 108 TRP A O 1
ATOM 851 N N . TYR A 1 109 ? 5.492 -3.291 5.262 1.00 85.38 109 TYR A N 1
ATOM 852 C CA . TYR A 1 109 ? 5.736 -4.729 5.297 1.00 85.38 109 TYR A CA 1
ATOM 853 C C . TYR A 1 109 ? 4.443 -5.466 4.973 1.00 85.38 109 TYR A C 1
ATOM 855 O O . TYR A 1 109 ? 3.407 -5.222 5.594 1.00 85.38 109 TYR A O 1
ATOM 863 N N . PHE A 1 110 ? 4.50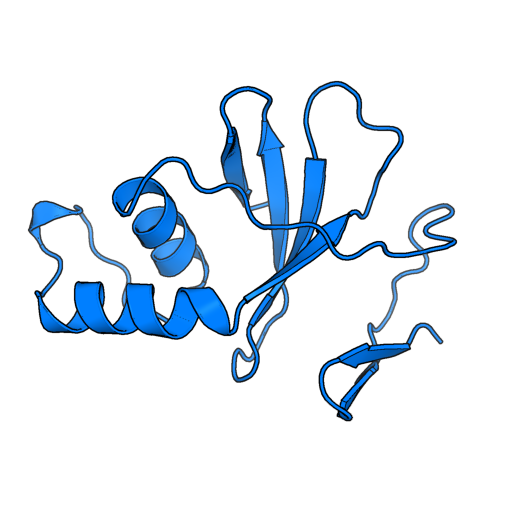0 -6.370 4.001 1.00 84.25 110 PHE A N 1
ATOM 864 C CA . PHE A 1 110 ? 3.356 -7.194 3.637 1.00 84.25 110 PHE A CA 1
ATOM 865 C C . PHE A 1 110 ? 3.048 -8.204 4.753 1.00 84.25 110 PHE A C 1
ATOM 867 O O . PHE A 1 110 ? 3.951 -8.881 5.249 1.00 84.25 110 PHE A O 1
ATOM 874 N N . LEU A 1 111 ? 1.776 -8.301 5.146 1.00 78.31 111 LEU A N 1
ATOM 875 C CA . LEU A 1 111 ? 1.277 -9.285 6.106 1.00 78.31 111 LEU A CA 1
ATOM 876 C C . LEU A 1 111 ? 0.456 -10.319 5.323 1.00 78.31 111 LEU A C 1
ATOM 878 O O . LEU A 1 111 ? -0.564 -9.957 4.739 1.00 78.31 111 LEU A O 1
ATOM 882 N N . CYS A 1 112 ? 0.946 -11.564 5.262 1.00 60.22 112 CYS A N 1
ATOM 883 C CA . CYS A 1 112 ? 0.400 -12.605 4.383 1.00 60.22 112 CYS A CA 1
ATOM 884 C C . CYS A 1 112 ? -1.059 -12.975 4.683 1.00 60.22 112 CYS A C 1
ATOM 886 O O . CYS A 1 112 ? -1.404 -13.100 5.883 1.00 60.22 112 CYS A O 1
#

Organism: Hemiselmis andersenii (NCBI:txid464988)

pLDDT: mean 77.46, std 12.79, range [46.72, 90.81]

Foldseek 3Di:
DDWDDDPNDIHDPPPPPPDPPVDWDKDQQDDPDLQLLVVVQCVLCVQAHNDPDPVPDDPVSSVSSVVQSVQKIWTFRDPPDPQWTWIFIDGVPRPDTFIWTQGPVSHIGGDD